Protein AF-E4SFA3-F1 (afdb_monomer_lite)

Radius of gyration: 14.75 Å; chains: 1; bounding box: 38×32×43 Å

Organism: Caldicellulosiruptor kronotskyensis (strain DSM 18902 / VKM B-2412 / 2002) (NCBI:txid632348)

pLDDT: mean 72.56, std 13.44, range [39.66, 92.31]

Sequence (121 aa):
MKTYKDIEKLEYLKNFDERIRRYLLKEFKYLELVGRGFGVVDNFHIYKDKSGDMNEDNLICYMQIDEPNKIKLYKYGKTSGFKDAKYFKDLGIEEGKEYNLENYDDLLEFDSLINKIAELK

Secondary structure (DSSP, 8-state):
---HHHHHHHHHHHTHHHHHHHHHHHH-SSEEE---BTTB-EEEEEES-SSS-SSGGGEEEEEEEEETTEEEEESS-TTTTPPPPTTGGGGT--TT-EEETTSHHHHHHHHHHHHHHHHH-

Foldseek 3Di:
DQDPVNVVLCVCLVCVLVCCVCCCVVLQVPWDWDDDDDQWRTKIWGFQDDPDDPALAGTQWIWTHNDSQKIFIAQDDPPDPHDGRPNPVVLVDDGRDMQRCSDPVSVVNVVVSSVSSSVSD

Structure (mmCIF, N/CA/C/O backbone):
data_AF-E4SFA3-F1
#
_entry.id   AF-E4SFA3-F1
#
loop_
_atom_site.group_PDB
_atom_site.id
_atom_site.type_symbol
_atom_site.label_atom_id
_atom_site.label_alt_id
_atom_site.label_comp_id
_atom_site.label_asym_id
_atom_site.label_entity_id
_atom_site.label_seq_id
_atom_site.pdbx_PDB_ins_code
_atom_site.Cartn_x
_atom_site.Cartn_y
_atom_site.Cartn_z
_atom_site.occupancy
_at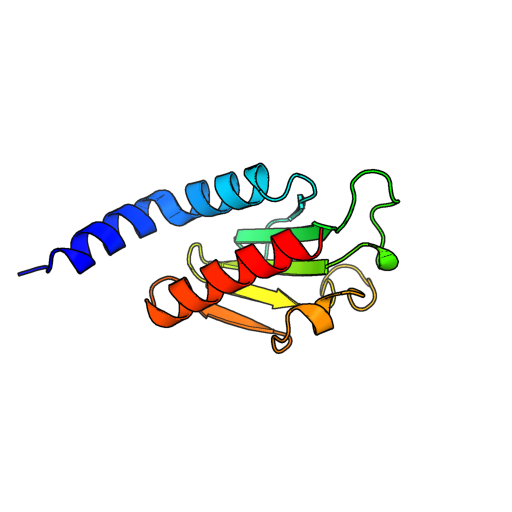om_site.B_iso_or_equiv
_atom_site.auth_seq_id
_atom_site.auth_comp_id
_atom_site.auth_asym_id
_atom_site.auth_atom_id
_atom_site.pdbx_PDB_model_num
ATOM 1 N N . MET A 1 1 ? -21.740 3.116 27.401 1.00 39.66 1 MET A N 1
ATOM 2 C CA . MET A 1 1 ? -20.766 2.013 27.577 1.00 39.66 1 MET A CA 1
ATOM 3 C C . MET A 1 1 ? -20.037 1.826 26.260 1.00 39.66 1 MET A C 1
ATOM 5 O O . MET A 1 1 ? -20.722 1.682 25.260 1.00 39.66 1 MET A O 1
ATOM 9 N N . LYS A 1 2 ? -18.700 1.881 26.242 1.00 41.50 2 LYS A N 1
ATOM 10 C CA . LYS A 1 2 ? -17.908 1.477 25.067 1.00 41.50 2 LYS A CA 1
ATOM 11 C C . LYS A 1 2 ? -17.873 -0.054 25.030 1.00 41.50 2 LYS A C 1
ATOM 13 O O . LYS A 1 2 ? -17.693 -0.672 26.077 1.00 41.50 2 LYS A O 1
ATOM 18 N N . THR A 1 3 ? -18.136 -0.650 23.875 1.00 47.97 3 THR A N 1
ATOM 19 C CA . THR A 1 3 ? -18.137 -2.107 23.688 1.00 47.97 3 THR A CA 1
ATOM 20 C C . THR A 1 3 ? -16.703 -2.644 23.624 1.00 47.97 3 THR A C 1
ATOM 22 O O . THR A 1 3 ? -15.769 -1.886 23.381 1.00 47.97 3 THR A O 1
ATOM 25 N N . TYR A 1 4 ? -16.500 -3.951 23.828 1.00 41.53 4 TYR A N 1
ATOM 26 C CA . TYR A 1 4 ? -15.170 -4.582 23.722 1.00 41.53 4 TYR A CA 1
ATOM 27 C C . TYR A 1 4 ? -14.484 -4.288 22.368 1.00 41.53 4 TYR A C 1
ATOM 29 O O . TYR A 1 4 ? -13.290 -4.003 22.334 1.00 41.53 4 TYR A O 1
ATOM 37 N N . LYS A 1 5 ? -15.261 -4.228 21.275 1.00 53.34 5 LYS A N 1
ATOM 38 C CA . LYS A 1 5 ? -14.788 -3.840 19.934 1.00 53.34 5 LYS A CA 1
ATOM 39 C C . LYS A 1 5 ? -14.301 -2.388 19.853 1.00 53.34 5 LYS A C 1
ATOM 41 O O . LYS A 1 5 ? -13.375 -2.096 19.104 1.00 53.34 5 LYS A O 1
ATOM 46 N N . ASP A 1 6 ? -14.879 -1.480 20.640 1.00 51.31 6 ASP A N 1
ATOM 47 C CA . ASP A 1 6 ? -14.448 -0.076 20.687 1.00 51.31 6 ASP A CA 1
ATOM 48 C C . ASP A 1 6 ? -13.096 0.088 21.398 1.00 51.31 6 ASP A C 1
ATOM 50 O O . ASP A 1 6 ? -12.362 1.032 21.112 1.00 51.31 6 ASP A O 1
ATOM 54 N N . ILE A 1 7 ? -12.761 -0.815 22.327 1.00 54.09 7 ILE A N 1
ATOM 55 C CA . ILE A 1 7 ? -11.487 -0.805 23.062 1.00 54.09 7 ILE A CA 1
ATOM 56 C C . ILE A 1 7 ? -10.355 -1.334 22.172 1.00 54.09 7 ILE A C 1
ATOM 58 O O . ILE A 1 7 ? -9.331 -0.663 22.060 1.00 54.09 7 ILE A O 1
ATOM 62 N N . GLU A 1 8 ? -10.564 -2.453 21.468 1.00 56.50 8 GLU A N 1
ATOM 63 C CA . GLU A 1 8 ? -9.605 -2.961 20.471 1.00 56.50 8 GLU A CA 1
ATOM 64 C C . GLU A 1 8 ? -9.376 -1.944 19.347 1.00 56.50 8 GLU A C 1
ATOM 66 O O . GLU A 1 8 ? -8.232 -1.659 18.997 1.00 56.50 8 GLU A O 1
ATOM 71 N N . LYS A 1 9 ? -10.451 -1.314 18.849 1.00 57.31 9 LYS A N 1
ATOM 72 C CA . LYS A 1 9 ? -10.378 -0.212 17.881 1.00 57.31 9 LYS A CA 1
ATOM 73 C C . LYS A 1 9 ? -9.510 0.940 18.393 1.00 57.31 9 LYS A C 1
ATOM 75 O O . LYS A 1 9 ? -8.652 1.432 17.668 1.00 57.31 9 LYS A O 1
ATOM 80 N N . LEU A 1 10 ? -9.707 1.375 19.638 1.00 52.06 10 LEU A N 1
ATOM 81 C CA . LEU A 1 10 ? -8.950 2.488 20.217 1.00 52.06 10 LEU A CA 1
ATOM 82 C C . LEU A 1 10 ? -7.470 2.148 20.430 1.00 52.06 10 LEU A C 1
ATOM 84 O O . LEU A 1 10 ? -6.623 2.993 20.156 1.00 52.06 10 LEU A O 1
ATOM 88 N N . GLU A 1 11 ? -7.128 0.941 20.886 1.00 56.19 11 GLU A N 1
ATOM 89 C CA . GLU A 1 11 ? -5.724 0.521 21.025 1.00 56.19 11 GLU A CA 1
ATOM 90 C C . GLU A 1 11 ? -5.026 0.302 19.681 1.00 56.19 11 GLU A C 1
ATOM 92 O O . GLU A 1 11 ? -3.835 0.609 19.546 1.00 56.19 11 GLU A O 1
ATOM 97 N N . TYR A 1 12 ? -5.764 -0.203 18.692 1.00 55.94 12 TYR A N 1
ATOM 98 C CA . TYR A 1 12 ? -5.292 -0.376 17.326 1.00 55.94 12 TYR A CA 1
ATOM 99 C C . TYR A 1 12 ? -4.987 0.981 16.679 1.00 55.94 12 TYR A C 1
ATOM 101 O O . TYR A 1 12 ? -3.873 1.176 16.198 1.00 55.94 12 TYR A O 1
ATOM 109 N N . LEU A 1 13 ? -5.910 1.948 16.788 1.00 53.28 13 LEU A N 1
ATOM 110 C CA . LEU A 1 13 ? -5.765 3.313 16.264 1.00 53.28 13 LEU A CA 1
ATOM 111 C C . LEU A 1 13 ? -4.657 4.124 16.965 1.00 53.28 13 LEU A C 1
ATOM 113 O O . LEU A 1 13 ? -3.931 4.876 16.318 1.00 53.28 13 LEU A O 1
ATOM 117 N N . LYS A 1 14 ? -4.467 3.960 18.283 1.00 56.41 14 LYS A N 1
ATOM 118 C CA . LYS A 1 14 ? -3.533 4.783 19.084 1.00 56.41 14 LYS A CA 1
ATOM 119 C C . LYS A 1 14 ? -2.051 4.567 18.752 1.00 56.41 14 LYS A C 1
ATOM 121 O O . LYS A 1 14 ? -1.234 5.428 19.053 1.00 56.41 14 LYS A O 1
ATOM 126 N N . ASN A 1 15 ? -1.710 3.438 18.132 1.00 60.25 15 ASN A N 1
ATOM 127 C CA . ASN A 1 15 ? -0.353 3.126 17.667 1.00 60.25 15 ASN A CA 1
ATOM 128 C C . ASN A 1 15 ? -0.320 2.844 16.160 1.00 60.25 15 ASN A C 1
ATOM 130 O O . ASN A 1 15 ? 0.616 2.216 15.675 1.00 60.25 15 ASN A O 1
ATOM 134 N N . PHE A 1 16 ? -1.368 3.232 15.436 1.00 58.06 16 PHE A N 1
ATOM 135 C CA . PHE A 1 16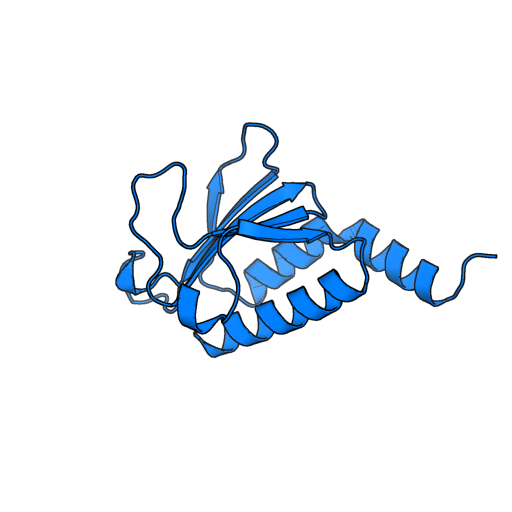 ? -1.642 2.754 14.089 1.00 58.06 16 PHE A CA 1
ATOM 136 C C . PHE A 1 16 ? -0.610 3.207 13.065 1.00 58.06 16 PHE A C 1
ATOM 138 O O . PHE A 1 16 ? -0.108 2.373 12.324 1.00 58.06 16 PHE A O 1
ATOM 145 N N . ASP A 1 17 ? -0.218 4.481 13.099 1.00 60.78 17 ASP A N 1
ATOM 146 C CA . ASP A 1 17 ? 0.797 5.034 12.197 1.00 60.78 17 ASP A CA 1
ATOM 147 C C . ASP A 1 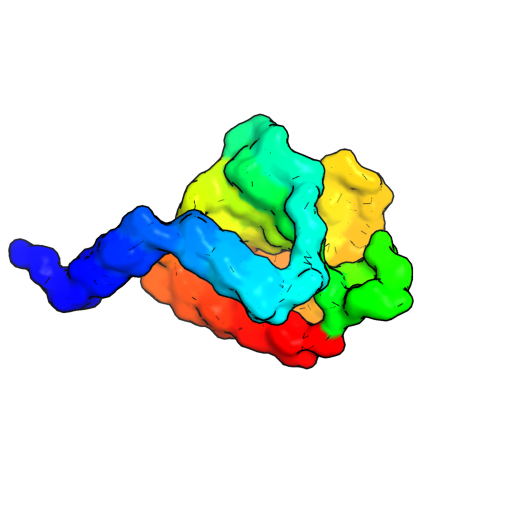17 ? 2.134 4.293 12.352 1.00 60.78 17 ASP A C 1
ATOM 149 O O . ASP A 1 17 ? 2.702 3.780 11.393 1.00 60.78 17 ASP A O 1
ATOM 153 N N . GLU A 1 18 ? 2.592 4.098 13.590 1.00 64.06 18 GLU A N 1
ATOM 154 C CA . GLU A 1 18 ? 3.825 3.361 13.857 1.00 64.06 18 GLU A CA 1
ATOM 155 C C . GLU A 1 18 ? 3.689 1.860 13.563 1.00 64.06 18 GLU A C 1
ATOM 157 O O . GLU A 1 18 ? 4.656 1.225 13.145 1.00 64.06 18 GLU A O 1
ATOM 162 N N . ARG A 1 19 ? 2.502 1.273 13.742 1.00 64.25 19 ARG A N 1
ATOM 163 C CA . ARG A 1 19 ? 2.260 -0.159 13.541 1.00 64.25 19 ARG A CA 1
ATOM 164 C C . ARG A 1 19 ? 2.095 -0.502 12.066 1.00 64.25 19 ARG A C 1
ATOM 166 O O . ARG A 1 19 ? 2.751 -1.441 11.645 1.00 64.25 19 ARG A O 1
ATOM 173 N N . ILE A 1 20 ? 1.330 0.267 11.288 1.00 66.50 20 ILE A N 1
ATOM 174 C CA . ILE A 1 20 ? 1.272 0.182 9.823 1.00 66.50 20 ILE A CA 1
ATOM 175 C C . ILE A 1 20 ? 2.648 0.488 9.260 1.00 66.50 20 ILE A C 1
ATOM 177 O O . ILE A 1 20 ? 3.153 -0.315 8.500 1.00 66.50 20 ILE A O 1
ATOM 181 N N . ARG A 1 21 ? 3.336 1.552 9.688 1.00 66.56 21 ARG A N 1
ATOM 182 C CA . ARG A 1 21 ? 4.698 1.833 9.212 1.00 66.56 21 ARG A CA 1
ATOM 183 C C . ARG A 1 21 ? 5.655 0.683 9.510 1.00 66.56 21 ARG A C 1
ATOM 185 O O . ARG A 1 21 ? 6.368 0.250 8.617 1.00 66.56 21 ARG A O 1
ATOM 192 N N . ARG A 1 22 ? 5.672 0.148 10.736 1.00 67.12 22 ARG A N 1
ATOM 193 C CA . ARG A 1 22 ? 6.499 -1.018 11.094 1.00 67.12 22 ARG A CA 1
ATOM 194 C C . ARG A 1 22 ? 6.061 -2.278 10.360 1.00 67.12 22 ARG A C 1
ATOM 196 O O . ARG A 1 22 ? 6.923 -3.060 9.999 1.00 67.12 22 ARG A O 1
ATOM 203 N N . TYR A 1 23 ? 4.766 -2.486 10.156 1.00 66.50 23 TYR A N 1
ATOM 204 C CA . TYR A 1 23 ? 4.206 -3.634 9.450 1.00 66.50 23 TYR A CA 1
ATOM 205 C C . TYR A 1 23 ? 4.545 -3.562 7.966 1.00 66.50 23 TYR A C 1
ATOM 207 O O . TYR A 1 23 ? 5.171 -4.477 7.460 1.00 66.50 23 TYR A O 1
ATOM 215 N N . LEU A 1 24 ? 4.292 -2.432 7.308 1.00 67.00 24 LEU A N 1
ATOM 216 C CA . LEU A 1 24 ? 4.717 -2.155 5.944 1.00 67.00 24 LEU A CA 1
ATOM 217 C C . LEU A 1 24 ? 6.235 -2.298 5.808 1.00 67.00 24 LEU A C 1
ATOM 219 O O . LEU A 1 24 ? 6.683 -3.006 4.928 1.00 67.00 24 LEU A O 1
ATOM 223 N N . LEU A 1 25 ? 7.046 -1.722 6.700 1.00 67.19 25 LEU A N 1
ATOM 224 C CA . LEU A 1 25 ? 8.509 -1.875 6.653 1.00 67.19 25 LEU A CA 1
ATOM 225 C C . LEU A 1 25 ? 8.987 -3.313 6.930 1.00 67.19 25 LEU A C 1
ATOM 227 O O . LEU A 1 25 ? 10.049 -3.714 6.454 1.00 67.19 25 LEU A O 1
ATOM 231 N N . LYS A 1 26 ? 8.249 -4.082 7.738 1.00 66.31 26 LYS A N 1
ATOM 232 C CA . LYS A 1 26 ? 8.586 -5.465 8.102 1.00 66.31 26 LYS A CA 1
ATOM 233 C C . LYS A 1 26 ? 8.182 -6.446 7.002 1.00 66.31 26 LYS A C 1
ATOM 235 O O . LYS A 1 26 ? 8.995 -7.290 6.627 1.00 66.31 26 LYS A O 1
ATOM 240 N N . GLU A 1 27 ? 6.951 -6.343 6.512 1.00 62.28 27 GLU A N 1
ATOM 241 C CA . GLU A 1 27 ? 6.380 -7.201 5.472 1.00 62.28 27 GLU A CA 1
ATOM 242 C C . GLU A 1 27 ? 6.917 -6.801 4.090 1.00 62.28 27 GLU A C 1
ATOM 244 O O . GLU A 1 27 ? 7.430 -7.635 3.331 1.00 62.28 27 GLU A O 1
ATOM 249 N N . PHE A 1 28 ? 6.938 -5.498 3.800 1.00 64.50 28 PHE A N 1
ATOM 250 C CA . PHE A 1 28 ? 7.524 -4.928 2.591 1.00 64.50 28 PHE A CA 1
ATOM 251 C C . PHE A 1 28 ? 8.949 -4.463 2.868 1.00 64.50 28 PHE A C 1
ATOM 253 O O . PHE A 1 28 ? 9.245 -3.296 3.113 1.00 64.50 28 PHE A O 1
ATOM 260 N N . LYS A 1 29 ? 9.880 -5.410 2.724 1.00 53.62 29 LYS A N 1
ATOM 261 C CA . LYS A 1 29 ? 11.322 -5.119 2.660 1.00 53.62 29 LYS A CA 1
ATOM 262 C C . LYS A 1 29 ? 11.703 -4.121 1.546 1.00 53.62 29 LYS A C 1
ATOM 264 O O . LYS A 1 29 ? 12.838 -3.647 1.560 1.00 53.62 29 LYS A O 1
ATOM 269 N N . TYR A 1 30 ? 10.810 -3.850 0.584 1.00 64.88 30 TYR A N 1
ATOM 270 C CA . TYR A 1 30 ? 11.052 -3.079 -0.648 1.00 64.88 30 TYR A CA 1
ATOM 271 C C . TYR A 1 30 ? 10.122 -1.865 -0.729 1.00 64.88 30 TYR A C 1
ATOM 273 O O . TYR A 1 30 ? 9.279 -1.747 -1.618 1.00 64.88 30 TYR A O 1
ATOM 281 N N . LEU A 1 31 ? 10.270 -0.998 0.268 1.00 65.88 31 LEU A N 1
ATOM 282 C CA . LEU A 1 31 ? 9.467 0.191 0.494 1.00 65.88 31 LEU A CA 1
ATOM 283 C C . LEU A 1 31 ? 10.387 1.419 0.448 1.00 65.88 31 LEU A C 1
ATOM 285 O O . LEU A 1 31 ? 11.290 1.535 1.278 1.00 65.88 31 LEU A O 1
ATOM 289 N N . GLU A 1 32 ? 10.174 2.332 -0.497 1.00 66.56 32 GLU A N 1
ATOM 290 C CA . GLU A 1 32 ? 10.895 3.612 -0.539 1.00 66.56 32 GLU A CA 1
ATOM 291 C C . GLU A 1 32 ? 10.006 4.736 0.002 1.00 66.56 32 GLU A C 1
ATOM 293 O O . GLU A 1 32 ? 8.878 4.905 -0.459 1.00 66.56 32 GLU A O 1
ATOM 298 N N . LEU A 1 33 ? 10.513 5.502 0.974 1.00 69.00 33 LEU A N 1
ATOM 299 C CA . LEU A 1 33 ? 9.835 6.677 1.525 1.00 69.00 33 LEU A CA 1
ATOM 300 C C . LEU A 1 33 ? 10.257 7.933 0.749 1.00 69.00 33 LEU A C 1
ATOM 302 O O . LEU A 1 33 ? 11.420 8.325 0.814 1.00 69.00 33 LEU A O 1
ATOM 306 N N . VAL A 1 34 ? 9.324 8.584 0.053 1.00 64.94 34 VAL A N 1
ATOM 307 C CA . VAL A 1 34 ? 9.685 9.557 -1.009 1.00 64.94 34 VAL A CA 1
ATOM 308 C C . VAL A 1 34 ? 9.473 11.021 -0.590 1.00 64.94 34 VAL A C 1
ATOM 310 O O . VAL A 1 34 ? 9.853 11.946 -1.302 1.00 64.94 34 VAL A O 1
ATOM 313 N N . GLY A 1 35 ? 8.933 11.272 0.605 1.00 61.38 35 GLY A N 1
ATOM 314 C CA . GLY A 1 35 ? 8.873 12.619 1.186 1.00 61.38 35 GLY A CA 1
ATOM 315 C C . GLY A 1 35 ? 7.617 12.903 2.008 1.00 61.38 35 GLY A C 1
ATOM 316 O O . GLY A 1 35 ? 6.682 12.102 2.036 1.00 61.38 35 GLY A O 1
ATOM 317 N N . ARG A 1 36 ? 7.616 14.077 2.659 1.00 57.72 36 ARG A N 1
ATOM 318 C CA . ARG A 1 36 ? 6.521 14.639 3.474 1.00 57.72 36 ARG A CA 1
ATOM 319 C C . ARG A 1 36 ? 6.172 16.047 2.967 1.00 57.72 36 ARG A C 1
ATOM 321 O O . ARG A 1 36 ? 7.092 16.829 2.731 1.00 57.72 36 ARG A O 1
ATOM 328 N N . GLY A 1 37 ? 4.890 16.398 2.802 1.00 54.72 37 GLY A N 1
ATOM 329 C CA . GLY A 1 37 ? 4.484 17.736 2.324 1.00 54.72 37 GLY A CA 1
ATOM 330 C C . GLY A 1 37 ? 2.991 17.886 1.983 1.00 54.72 37 GLY A C 1
ATOM 331 O O . GLY A 1 37 ? 2.304 16.893 1.818 1.00 54.72 37 GLY A O 1
ATOM 332 N N . PHE A 1 38 ? 2.485 19.129 1.893 1.00 51.94 38 PHE A N 1
ATOM 333 C CA . PHE A 1 38 ? 1.103 19.503 1.492 1.00 51.94 38 PHE A CA 1
ATOM 334 C C . PHE A 1 38 ? -0.039 18.661 2.097 1.00 51.94 38 PHE A C 1
ATOM 336 O O . PHE A 1 38 ? -0.931 18.211 1.386 1.00 51.94 38 PHE A O 1
ATOM 343 N N . GLY A 1 39 ? -0.032 18.460 3.417 1.00 56.88 39 GLY A N 1
ATOM 344 C CA . GLY A 1 39 ? -1.082 17.676 4.080 1.00 56.88 39 GLY A CA 1
ATOM 345 C C . GLY A 1 39 ? -0.989 16.172 3.819 1.00 56.88 39 GLY A C 1
ATOM 346 O O . GLY A 1 39 ? -1.962 15.478 4.056 1.00 56.88 39 GLY A O 1
ATOM 347 N N . VAL A 1 40 ? 0.163 15.690 3.341 1.00 59.47 40 VAL A N 1
ATOM 348 C CA . VAL A 1 40 ? 0.518 14.274 3.217 1.00 59.47 40 VAL A CA 1
ATOM 349 C C . VAL A 1 40 ? 1.542 13.933 4.291 1.00 59.47 40 VAL A C 1
ATOM 351 O O . VAL A 1 40 ? 2.592 14.584 4.389 1.00 59.47 40 VAL A O 1
ATOM 354 N N . VAL A 1 41 ? 1.236 12.913 5.090 1.00 67.56 41 VAL A N 1
ATOM 355 C CA . VAL A 1 41 ? 2.090 12.413 6.170 1.00 67.56 41 VAL A CA 1
ATOM 356 C C . VAL A 1 41 ? 3.294 11.675 5.599 1.00 67.56 41 VAL A C 1
ATOM 358 O O . VAL A 1 41 ? 4.416 12.002 5.976 1.00 67.56 41 VAL A O 1
ATOM 361 N N . ASP A 1 42 ? 3.092 10.730 4.678 1.00 74.19 42 ASP A N 1
ATOM 362 C CA . ASP A 1 42 ? 4.166 9.938 4.067 1.00 74.19 42 ASP A CA 1
ATOM 363 C C . ASP A 1 42 ? 3.740 9.377 2.689 1.00 74.19 42 ASP A C 1
ATOM 365 O O . ASP A 1 42 ? 2.561 9.130 2.436 1.00 74.19 42 ASP A O 1
ATOM 369 N N . ASN A 1 43 ? 4.710 9.149 1.797 1.00 77.81 43 ASN A N 1
ATOM 370 C CA . ASN A 1 43 ? 4.516 8.479 0.504 1.00 77.81 43 ASN A CA 1
ATOM 371 C C . ASN A 1 43 ? 5.416 7.250 0.407 1.00 77.81 43 ASN A C 1
ATOM 373 O O . ASN A 1 43 ? 6.595 7.331 0.762 1.00 77.81 43 ASN A O 1
ATOM 377 N N . PHE A 1 44 ? 4.879 6.160 -0.133 1.00 80.69 44 PHE A N 1
ATOM 378 C CA . PHE A 1 44 ? 5.550 4.876 -0.261 1.00 80.69 44 PHE A CA 1
ATOM 379 C C . PHE A 1 44 ? 5.473 4.324 -1.683 1.00 80.69 44 PHE A C 1
ATOM 381 O O . PHE A 1 44 ? 4.399 4.256 -2.282 1.00 80.69 44 PHE A O 1
ATOM 388 N N . HIS A 1 45 ? 6.607 3.856 -2.192 1.00 83.62 45 HIS A N 1
ATOM 389 C CA . HIS A 1 45 ? 6.670 2.997 -3.374 1.00 83.62 45 HIS A CA 1
ATOM 390 C C . HIS A 1 45 ? 6.849 1.547 -2.935 1.00 83.62 45 HIS A C 1
ATOM 392 O O . HIS A 1 45 ? 7.783 1.261 -2.185 1.00 83.62 45 HIS A O 1
ATOM 398 N N . ILE A 1 46 ? 5.971 0.647 -3.389 1.00 84.19 46 ILE A N 1
ATOM 399 C CA . ILE A 1 46 ? 6.040 -0.783 -3.063 1.00 84.19 46 ILE A CA 1
ATOM 400 C C . ILE A 1 46 ? 6.455 -1.563 -4.308 1.00 84.19 46 ILE A C 1
ATOM 402 O O . ILE A 1 46 ? 5.718 -1.595 -5.295 1.00 84.19 46 ILE A O 1
ATOM 406 N N . TYR A 1 47 ? 7.621 -2.206 -4.253 1.00 83.62 47 TYR A N 1
ATOM 407 C CA . TYR A 1 47 ? 8.207 -2.947 -5.374 1.00 83.62 47 TYR A CA 1
ATOM 408 C C . TYR A 1 47 ? 8.146 -4.467 -5.170 1.00 83.62 47 TYR A C 1
ATOM 410 O O . TYR A 1 47 ? 8.149 -4.961 -4.041 1.00 83.62 47 TYR A O 1
ATOM 418 N N . LYS A 1 48 ? 8.146 -5.206 -6.283 1.00 80.50 48 LYS A N 1
ATOM 419 C CA . LYS A 1 48 ? 8.113 -6.671 -6.333 1.00 80.50 48 LYS A CA 1
ATOM 420 C C . LYS A 1 48 ? 9.428 -7.323 -5.885 1.00 80.50 48 LYS A C 1
ATOM 422 O O . LYS A 1 48 ? 9.395 -8.281 -5.123 1.00 80.50 48 LYS A O 1
ATOM 427 N N . ASP A 1 49 ? 10.586 -6.796 -6.294 1.00 72.31 49 ASP A N 1
ATOM 428 C CA . ASP A 1 49 ? 11.893 -7.407 -5.997 1.00 72.31 49 ASP A CA 1
ATOM 429 C C . ASP A 1 49 ? 12.981 -6.384 -5.593 1.00 72.31 49 ASP A C 1
ATOM 431 O O . ASP A 1 49 ? 12.938 -5.227 -6.003 1.00 72.31 49 ASP A O 1
ATOM 435 N N . LYS A 1 50 ? 13.969 -6.827 -4.792 1.00 60.09 50 LYS A N 1
ATOM 436 C CA . LYS A 1 50 ? 15.146 -6.047 -4.342 1.00 60.09 50 LYS A CA 1
ATOM 437 C C . LYS A 1 50 ? 16.272 -6.007 -5.368 1.00 60.09 50 LYS A C 1
ATOM 439 O O . LYS A 1 50 ? 17.101 -5.103 -5.318 1.00 60.09 50 LYS A O 1
ATOM 444 N N . SER A 1 51 ? 16.396 -7.077 -6.157 1.00 56.50 51 SER A N 1
ATOM 445 C CA . SER A 1 51 ? 17.522 -7.296 -7.077 1.00 56.50 51 SER A CA 1
ATOM 446 C C . SER A 1 51 ? 17.355 -6.569 -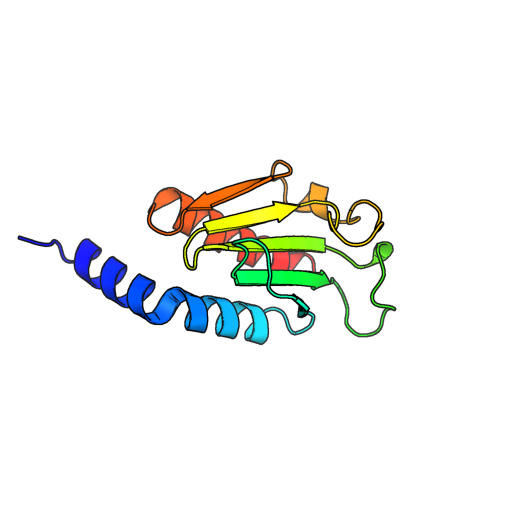8.403 1.00 56.50 51 SER A C 1
ATOM 448 O O . SER A 1 51 ? 18.344 -6.357 -9.099 1.00 56.50 51 SER A O 1
ATOM 450 N N . GLY A 1 52 ? 16.116 -6.233 -8.761 1.00 59.31 52 GLY A N 1
ATOM 451 C CA . GLY A 1 52 ? 15.822 -5.411 -9.923 1.00 59.31 52 GLY A CA 1
ATOM 452 C C . GLY A 1 52 ? 16.074 -3.936 -9.633 1.00 59.31 52 GLY A C 1
ATOM 453 O O . GLY A 1 52 ? 15.980 -3.489 -8.489 1.00 59.31 52 GLY A O 1
ATOM 454 N N . ASP A 1 53 ? 16.361 -3.171 -10.682 1.00 63.88 53 ASP A N 1
ATOM 455 C CA . ASP A 1 53 ? 16.354 -1.715 -10.585 1.00 63.88 53 ASP A CA 1
ATOM 456 C C . ASP A 1 53 ? 14.988 -1.255 -10.043 1.00 63.88 53 ASP A C 1
ATOM 458 O O . ASP A 1 53 ? 13.940 -1.764 -10.465 1.00 63.88 53 ASP A O 1
ATOM 462 N N . MET A 1 54 ? 15.004 -0.310 -9.092 1.00 72.12 54 MET A N 1
ATOM 463 C CA . MET A 1 54 ? 13.811 0.369 -8.567 1.00 72.12 54 MET A CA 1
ATOM 464 C C . MET A 1 54 ? 13.193 1.211 -9.685 1.00 72.12 54 MET A C 1
ATOM 466 O O . MET A 1 54 ? 13.441 2.409 -9.813 1.00 72.12 54 MET A O 1
ATOM 470 N N . ASN A 1 55 ? 12.449 0.540 -10.554 1.00 74.06 55 ASN A N 1
ATOM 471 C CA . ASN A 1 55 ? 11.883 1.092 -11.767 1.00 74.06 55 ASN A CA 1
ATOM 472 C C . ASN A 1 55 ? 10.412 0.680 -11.920 1.00 74.06 55 ASN A C 1
ATOM 474 O O . ASN A 1 55 ? 9.880 -0.155 -11.185 1.00 74.06 55 ASN A O 1
ATOM 478 N N . GLU A 1 56 ? 9.758 1.295 -12.899 1.00 72.94 56 GLU A N 1
ATOM 479 C CA . GLU A 1 56 ? 8.334 1.115 -13.195 1.00 72.94 56 GLU A CA 1
ATOM 480 C C . GLU A 1 56 ? 7.937 -0.342 -13.490 1.00 72.94 56 GLU A C 1
ATOM 482 O O . GLU A 1 56 ? 6.827 -0.758 -13.159 1.00 72.94 56 GLU A O 1
ATOM 487 N N . ASP A 1 57 ? 8.853 -1.147 -14.038 1.00 79.12 57 ASP A N 1
ATOM 488 C CA . ASP A 1 57 ? 8.603 -2.548 -14.387 1.00 79.12 57 ASP A CA 1
ATOM 489 C C . ASP A 1 57 ? 8.477 -3.471 -13.170 1.00 79.12 57 ASP A C 1
ATOM 491 O O . ASP A 1 57 ? 7.895 -4.555 -13.275 1.00 79.12 57 ASP A O 1
ATOM 495 N N . ASN A 1 58 ? 9.011 -3.042 -12.026 1.00 81.06 58 ASN A N 1
ATOM 496 C CA . ASN A 1 58 ? 8.988 -3.781 -10.766 1.00 81.06 58 ASN A CA 1
ATOM 497 C C . ASN A 1 58 ? 8.041 -3.169 -9.736 1.00 81.06 58 ASN A C 1
ATOM 499 O O . ASN A 1 58 ? 7.900 -3.710 -8.639 1.00 81.06 58 ASN A O 1
ATOM 503 N N . LEU A 1 59 ? 7.401 -2.049 -10.053 1.00 84.44 59 LEU A N 1
ATOM 504 C CA . LEU A 1 59 ? 6.558 -1.350 -9.104 1.00 84.44 59 LEU A CA 1
ATOM 505 C C . LEU A 1 59 ? 5.147 -1.944 -9.059 1.00 84.44 59 LEU A C 1
ATOM 507 O O . LEU A 1 59 ? 4.481 -2.088 -10.087 1.00 84.44 59 LEU A O 1
ATOM 511 N N . ILE A 1 60 ? 4.686 -2.261 -7.848 1.00 87.75 60 ILE A N 1
ATOM 512 C CA . ILE A 1 60 ? 3.342 -2.784 -7.599 1.00 87.75 60 ILE A CA 1
ATOM 513 C C . ILE A 1 60 ? 2.348 -1.632 -7.497 1.00 87.75 60 ILE A C 1
ATOM 515 O O . ILE A 1 60 ? 1.376 -1.577 -8.248 1.00 87.75 60 ILE A O 1
ATOM 519 N N . CYS A 1 61 ? 2.604 -0.692 -6.588 1.00 88.50 61 CYS A N 1
ATOM 520 C CA . CYS A 1 61 ? 1.748 0.470 -6.391 1.00 88.50 61 CYS A CA 1
ATOM 521 C C . CYS A 1 61 ? 2.466 1.611 -5.667 1.00 88.50 61 CYS A C 1
ATOM 523 O O . CYS A 1 61 ? 3.458 1.413 -4.958 1.00 88.50 61 CYS A O 1
ATOM 525 N N . TYR A 1 62 ? 1.882 2.798 -5.796 1.00 86.88 62 TYR A N 1
ATOM 526 C CA . TYR A 1 62 ? 2.184 3.970 -4.986 1.00 86.88 62 TYR A CA 1
ATOM 527 C C . TYR A 1 62 ? 1.146 4.068 -3.867 1.00 86.88 62 TYR A C 1
ATOM 529 O O . TYR A 1 62 ? -0.052 4.002 -4.135 1.00 86.88 62 TYR A O 1
ATOM 537 N N . MET A 1 63 ? 1.585 4.239 -2.625 1.00 87.12 63 MET A N 1
ATOM 538 C CA . MET A 1 63 ? 0.713 4.402 -1.464 1.00 87.12 63 MET A CA 1
ATOM 539 C C . MET A 1 63 ? 0.989 5.750 -0.799 1.00 87.12 63 MET A C 1
ATOM 541 O O . MET A 1 63 ? 2.125 6.066 -0.457 1.00 87.12 63 MET A O 1
ATOM 545 N N . GLN A 1 64 ? -0.057 6.542 -0.613 1.00 85.38 64 GLN A N 1
ATOM 546 C CA . GLN A 1 64 ? -0.007 7.868 -0.017 1.00 85.38 64 GLN A CA 1
ATOM 547 C C . GLN A 1 64 ? -0.790 7.856 1.294 1.00 85.38 64 GLN A C 1
ATOM 549 O O . GLN A 1 64 ? -1.945 7.437 1.320 1.00 85.38 64 GLN A O 1
ATOM 554 N N . ILE A 1 65 ? -0.166 8.316 2.374 1.00 82.75 65 ILE A N 1
ATOM 555 C CA . ILE A 1 65 ? -0.811 8.489 3.676 1.00 82.75 65 ILE A CA 1
ATOM 556 C C . ILE A 1 65 ? -1.089 9.981 3.848 1.00 82.75 65 ILE A C 1
ATOM 558 O O . ILE A 1 65 ? -0.169 10.753 4.112 1.00 82.75 65 ILE A O 1
ATOM 562 N N . ASP A 1 66 ? -2.344 10.390 3.655 1.00 76.31 66 ASP A N 1
ATOM 563 C CA . ASP A 1 66 ? -2.775 11.795 3.756 1.00 76.31 66 ASP A CA 1
ATOM 564 C C . ASP A 1 66 ? -2.927 12.214 5.225 1.00 76.31 66 ASP A C 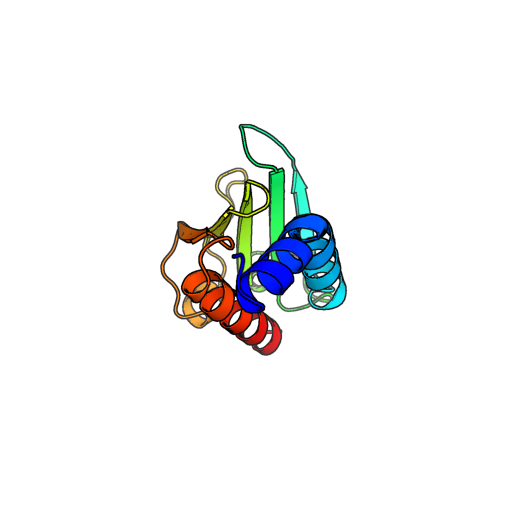1
ATOM 566 O O . ASP A 1 66 ? -2.413 13.234 5.667 1.00 76.31 66 ASP A O 1
ATOM 570 N N . GLU A 1 67 ? -3.574 11.365 6.016 1.00 74.00 67 GLU A N 1
ATOM 571 C CA . GLU A 1 67 ? -3.708 11.486 7.469 1.00 74.00 67 GLU A CA 1
ATOM 572 C C . GLU A 1 67 ? -3.306 10.144 8.095 1.00 74.00 67 GLU A C 1
ATOM 574 O O . GLU A 1 67 ? -3.336 9.133 7.391 1.00 74.00 67 GLU A O 1
ATOM 579 N N . PRO A 1 68 ? -2.977 10.071 9.400 1.00 70.50 68 PRO A N 1
ATOM 580 C CA . PRO A 1 68 ? -2.530 8.824 10.035 1.00 70.50 68 PRO A CA 1
ATOM 581 C C . PRO A 1 68 ? -3.441 7.606 9.791 1.00 70.50 68 PRO A C 1
ATOM 583 O O . PRO A 1 68 ? -2.988 6.469 9.845 1.00 70.50 68 PRO A O 1
ATOM 586 N N . ASN A 1 69 ? -4.727 7.838 9.525 1.00 74.19 69 ASN A N 1
ATOM 587 C CA . ASN A 1 69 ? -5.763 6.839 9.266 1.00 74.19 69 ASN A CA 1
ATOM 588 C C . ASN A 1 69 ? -6.297 6.833 7.822 1.00 74.19 69 ASN A C 1
ATOM 590 O O . ASN A 1 69 ? -7.192 6.040 7.537 1.00 74.19 69 ASN A O 1
ATOM 594 N N . LYS A 1 70 ? -5.805 7.699 6.928 1.00 84.12 70 LYS A N 1
ATOM 595 C CA . LYS A 1 70 ? -6.291 7.806 5.543 1.00 84.12 70 LYS A CA 1
ATOM 596 C C . LYS A 1 70 ? -5.201 7.436 4.558 1.00 84.12 70 LYS A C 1
ATOM 598 O O . LYS A 1 70 ? -4.209 8.151 4.416 1.00 84.12 70 LYS A O 1
ATOM 603 N N . ILE A 1 71 ? -5.425 6.334 3.853 1.00 86.25 71 ILE A N 1
ATOM 604 C CA . ILE A 1 71 ? -4.482 5.785 2.883 1.00 86.25 71 ILE A CA 1
ATOM 605 C C . ILE A 1 71 ? -5.116 5.810 1.499 1.00 86.25 71 ILE A C 1
ATOM 607 O O . ILE A 1 71 ? -6.250 5.377 1.325 1.00 86.25 71 ILE A O 1
ATOM 611 N N . LYS A 1 72 ? -4.371 6.279 0.503 1.00 90.25 72 LYS A N 1
ATOM 612 C CA . LYS A 1 72 ? -4.752 6.242 -0.908 1.00 90.25 72 LYS A CA 1
ATOM 613 C C . LYS A 1 72 ? -3.743 5.444 -1.712 1.00 90.25 72 LYS A C 1
ATOM 615 O O . LYS A 1 72 ? -2.539 5.595 -1.510 1.00 90.25 72 LYS A O 1
ATOM 620 N N . LEU A 1 73 ? -4.223 4.644 -2.659 1.00 88.38 73 LEU A N 1
ATOM 621 C CA . LEU A 1 73 ? -3.361 3.947 -3.612 1.00 88.38 73 LEU A CA 1
ATOM 622 C C . LEU A 1 73 ? -3.460 4.553 -5.006 1.00 88.38 73 LEU A C 1
ATOM 624 O O . LEU A 1 73 ? -4.543 4.863 -5.494 1.00 88.38 73 LEU A O 1
ATOM 628 N N . TYR A 1 74 ? -2.318 4.667 -5.669 1.00 86.69 74 TYR A N 1
ATOM 629 C CA . TYR A 1 74 ? -2.211 5.162 -7.030 1.00 86.69 74 TYR A CA 1
ATOM 630 C C . TYR A 1 74 ? -1.411 4.196 -7.886 1.00 86.69 74 TYR A C 1
ATOM 632 O O . TYR A 1 74 ? -0.476 3.532 -7.425 1.00 86.69 74 TYR A O 1
ATOM 640 N N . LYS A 1 75 ? -1.756 4.175 -9.170 1.00 85.56 75 LYS A N 1
ATOM 641 C CA . LYS A 1 75 ? -0.959 3.482 -10.171 1.00 85.56 75 LYS A CA 1
ATOM 642 C C . LYS A 1 75 ? 0.299 4.275 -10.534 1.00 85.56 75 LYS A C 1
ATOM 644 O O . LYS A 1 75 ? 1.261 3.646 -10.912 1.00 85.56 75 LYS A O 1
ATOM 649 N N . TYR A 1 76 ? 0.353 5.601 -10.391 1.00 77.50 76 TYR A N 1
ATOM 650 C CA . TYR A 1 76 ? 1.558 6.395 -10.686 1.00 77.50 76 TYR A CA 1
ATOM 651 C C . TYR A 1 76 ? 1.903 7.382 -9.561 1.00 77.50 76 TYR A C 1
ATOM 653 O O . TYR A 1 76 ? 1.035 7.825 -8.803 1.00 77.50 76 TYR A O 1
ATOM 661 N N . GLY A 1 77 ? 3.177 7.767 -9.471 1.00 66.06 77 GLY A N 1
ATOM 662 C CA . GLY A 1 77 ? 3.647 8.792 -8.543 1.00 66.06 77 GLY A CA 1
ATOM 663 C C . GLY A 1 77 ? 3.289 10.179 -9.067 1.00 66.06 77 GLY A C 1
ATOM 664 O O . GLY A 1 77 ? 3.917 10.668 -10.006 1.00 66.06 77 GLY A O 1
ATOM 665 N N . LYS A 1 78 ? 2.284 10.834 -8.469 1.00 55.34 78 LYS A N 1
ATOM 666 C CA . LYS A 1 78 ? 1.796 12.158 -8.914 1.00 55.34 78 LYS A CA 1
ATOM 667 C C . LYS A 1 78 ? 2.876 13.246 -8.953 1.00 55.34 78 LYS A C 1
ATOM 669 O O . LYS A 1 78 ? 2.736 14.210 -9.697 1.00 55.34 78 LYS A O 1
ATOM 674 N N . THR A 1 79 ? 3.933 13.110 -8.160 1.00 51.72 79 THR A N 1
ATOM 675 C CA . THR A 1 79 ? 4.976 14.127 -7.973 1.00 51.72 79 THR A CA 1
ATOM 676 C C . THR A 1 79 ? 6.222 13.934 -8.831 1.00 51.72 79 THR A C 1
ATOM 678 O O . THR A 1 79 ? 7.094 14.797 -8.800 1.00 51.72 79 THR A O 1
ATOM 681 N N . SER A 1 80 ? 6.344 12.845 -9.591 1.00 52.03 80 SER A N 1
ATOM 682 C CA . SER A 1 80 ? 7.672 12.407 -10.035 1.00 52.03 80 SER A CA 1
ATOM 683 C C . SER A 1 80 ? 7.798 12.014 -11.512 1.00 52.03 80 SER A C 1
ATOM 685 O O . SER A 1 80 ? 8.872 11.600 -11.937 1.00 52.03 80 SER A O 1
ATOM 687 N N . GLY A 1 81 ? 6.756 12.197 -12.332 1.00 54.69 81 GLY A N 1
ATOM 688 C CA . GLY A 1 81 ? 6.836 11.918 -13.776 1.00 54.69 81 GLY A CA 1
ATOM 689 C C . GLY A 1 81 ? 7.017 10.432 -14.120 1.00 54.69 81 GLY A C 1
ATOM 690 O O . GLY A 1 81 ? 7.406 10.107 -15.239 1.00 54.69 81 GLY A O 1
ATOM 691 N N . PHE A 1 82 ? 6.743 9.538 -13.168 1.00 62.66 82 PHE A N 1
ATOM 692 C CA . PHE A 1 82 ? 6.770 8.093 -13.373 1.00 62.66 82 PHE A CA 1
ATOM 693 C C . PHE A 1 82 ? 5.530 7.627 -14.148 1.00 62.66 82 PHE A C 1
ATOM 695 O O . PHE A 1 82 ? 4.459 8.229 -14.038 1.00 62.66 82 PHE A O 1
ATOM 702 N N . LYS A 1 83 ? 5.672 6.542 -14.918 1.00 67.12 83 LYS A N 1
ATOM 703 C CA . LYS A 1 83 ? 4.545 5.871 -15.581 1.00 67.12 83 LYS A CA 1
ATOM 704 C C . LYS A 1 83 ? 3.763 4.991 -14.598 1.00 67.12 83 LYS A C 1
ATOM 706 O O . LYS A 1 83 ? 4.167 4.792 -13.454 1.00 67.12 83 LYS A O 1
ATOM 711 N N . ASP A 1 84 ? 2.636 4.467 -15.073 1.00 82.25 84 ASP A N 1
ATOM 712 C CA . ASP A 1 84 ? 1.781 3.535 -14.338 1.00 82.25 84 ASP A CA 1
ATOM 713 C C . ASP A 1 84 ? 2.562 2.289 -13.866 1.00 82.25 84 ASP A C 1
ATOM 715 O O . ASP A 1 84 ? 3.284 1.652 -14.632 1.00 82.25 84 ASP A O 1
ATOM 719 N N . ALA A 1 85 ? 2.357 1.916 -12.608 1.00 84.69 85 ALA A N 1
ATOM 720 C CA . ALA A 1 85 ? 2.864 0.730 -11.948 1.00 84.69 85 ALA A CA 1
ATOM 721 C C . ALA A 1 85 ? 2.279 -0.514 -12.617 1.00 84.69 85 ALA A C 1
ATOM 723 O O . ALA A 1 85 ? 1.058 -0.688 -12.713 1.00 84.69 85 ALA A O 1
ATOM 724 N N . LYS A 1 86 ? 3.173 -1.389 -13.073 1.00 85.81 86 LYS A N 1
ATOM 725 C CA . LYS A 1 86 ? 2.852 -2.534 -13.927 1.00 85.81 86 LYS A CA 1
ATOM 726 C C . LYS A 1 86 ? 1.848 -3.499 -13.301 1.00 85.81 86 LYS A C 1
ATOM 728 O O . LYS A 1 86 ? 0.955 -3.971 -14.001 1.00 85.81 86 LYS A O 1
ATOM 733 N N . TYR A 1 87 ? 1.975 -3.755 -11.998 1.00 88.19 87 TYR A N 1
ATOM 734 C CA . TYR A 1 87 ? 1.152 -4.738 -11.282 1.00 88.19 87 TYR A CA 1
ATOM 735 C C . TYR A 1 87 ? -0.061 -4.121 -10.576 1.00 88.19 87 TYR A C 1
ATOM 737 O O . TYR A 1 87 ? -0.788 -4.825 -9.883 1.00 88.19 87 TYR A O 1
ATOM 745 N N . PHE A 1 88 ? -0.332 -2.821 -10.754 1.00 89.44 88 PHE A N 1
ATOM 746 C CA . PHE A 1 88 ? -1.444 -2.172 -10.050 1.00 89.44 88 PHE A CA 1
ATOM 747 C C . PHE A 1 88 ? -2.795 -2.821 -10.377 1.00 89.44 88 PHE A C 1
ATOM 749 O O . PHE A 1 88 ? -3.636 -3.005 -9.501 1.00 89.44 88 PHE A O 1
ATOM 756 N N . LYS A 1 89 ? -2.996 -3.220 -11.640 1.00 88.50 89 LYS A N 1
ATOM 757 C CA . LYS A 1 89 ? -4.224 -3.902 -12.078 1.00 88.50 89 LYS A CA 1
ATOM 758 C C . LYS A 1 89 ? -4.427 -5.252 -11.386 1.00 88.50 89 LYS A C 1
ATOM 760 O O . LYS A 1 89 ? -5.574 -5.639 -11.176 1.00 88.50 89 LYS A O 1
ATOM 765 N N . ASP A 1 90 ? -3.347 -5.924 -10.997 1.00 90.31 90 ASP A N 1
ATOM 766 C CA . ASP A 1 90 ? -3.393 -7.246 -10.362 1.00 90.31 90 ASP A CA 1
ATOM 767 C C . ASP A 1 90 ? -3.903 -7.171 -8.914 1.00 90.31 90 ASP A C 1
ATOM 769 O O . ASP A 1 90 ? -4.373 -8.163 -8.363 1.00 90.31 90 ASP A O 1
ATOM 773 N N . LEU A 1 91 ? -3.899 -5.976 -8.312 1.00 88.69 91 LEU A N 1
ATOM 774 C CA . LEU A 1 91 ? -4.529 -5.725 -7.014 1.00 88.69 91 LEU A CA 1
ATOM 775 C C . LEU A 1 91 ? -6.063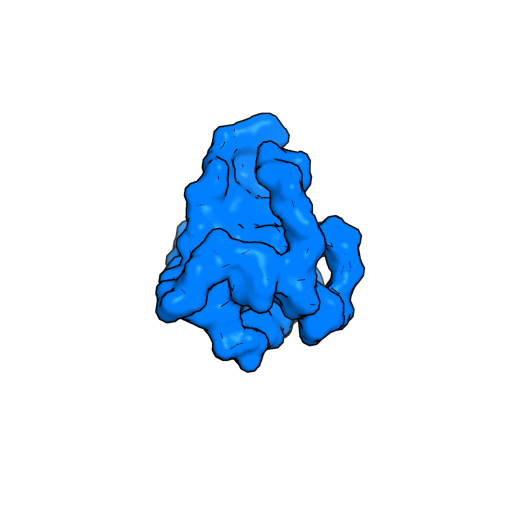 -5.788 -7.089 1.00 88.69 91 LEU A C 1
ATOM 777 O O . LEU A 1 91 ? -6.724 -6.043 -6.076 1.00 88.69 91 LEU A O 1
ATOM 781 N N . GLY A 1 92 ? -6.636 -5.569 -8.279 1.00 88.81 92 GLY A N 1
ATOM 782 C CA . GLY A 1 92 ? -8.082 -5.534 -8.490 1.00 88.81 92 GLY A CA 1
ATOM 783 C C . GLY A 1 92 ? -8.775 -4.371 -7.773 1.00 88.81 92 GLY A C 1
ATOM 784 O O . GLY A 1 92 ? -9.931 -4.508 -7.383 1.00 88.81 92 GLY A O 1
ATOM 785 N N . ILE A 1 93 ? -8.067 -3.256 -7.571 1.00 87.12 93 ILE A N 1
ATOM 786 C CA . ILE A 1 93 ? -8.586 -2.039 -6.932 1.00 87.12 93 ILE A CA 1
ATOM 787 C C . ILE A 1 93 ? -8.648 -0.879 -7.927 1.00 87.12 93 ILE A C 1
ATOM 789 O O . ILE A 1 93 ? -7.903 -0.833 -8.908 1.00 87.12 93 ILE A O 1
ATOM 793 N N . GLU A 1 94 ? -9.539 0.073 -7.663 1.00 88.81 94 GLU A N 1
ATOM 794 C CA . GLU A 1 94 ? -9.636 1.306 -8.441 1.00 88.81 94 GLU A CA 1
ATOM 795 C C . GLU A 1 94 ? -8.491 2.271 -8.093 1.00 88.81 94 GLU A C 1
ATOM 797 O O . GLU A 1 94 ? -8.031 2.350 -6.951 1.00 88.81 94 GLU A O 1
ATOM 802 N N . GLU A 1 95 ? -8.021 3.025 -9.085 1.00 86.75 95 GLU A N 1
ATOM 803 C CA . GLU A 1 95 ? -7.034 4.076 -8.862 1.00 86.75 95 GLU A CA 1
ATOM 804 C C . GLU A 1 95 ? -7.596 5.182 -7.961 1.00 86.75 95 GLU A C 1
ATOM 806 O O . GLU A 1 95 ? -8.699 5.678 -8.168 1.00 86.75 95 GLU A O 1
ATOM 811 N N . GLY A 1 96 ? -6.806 5.614 -6.978 1.00 85.69 96 GLY A N 1
ATOM 812 C CA . GLY A 1 96 ? -7.212 6.655 -6.042 1.00 85.69 96 GLY A CA 1
ATOM 813 C C . GLY A 1 96 ? -8.188 6.168 -4.975 1.00 85.69 96 GLY A C 1
ATOM 814 O O . GLY A 1 96 ? -8.657 6.998 -4.195 1.00 85.69 96 GLY A O 1
ATOM 815 N N . LYS A 1 97 ? -8.469 4.855 -4.906 1.00 91.06 97 LYS A N 1
ATOM 816 C CA . LYS A 1 97 ? -9.229 4.247 -3.810 1.00 91.06 97 LYS A CA 1
ATOM 817 C C . LYS A 1 97 ? -8.617 4.682 -2.478 1.00 91.06 97 LYS A C 1
ATOM 819 O O . LYS A 1 97 ? -7.419 4.506 -2.234 1.00 91.06 97 LYS A O 1
ATOM 824 N N . GLU A 1 98 ? -9.466 5.283 -1.653 1.00 92.31 98 GLU A N 1
ATOM 825 C CA . GLU A 1 98 ? -9.146 5.732 -0.304 1.00 92.31 98 GLU A CA 1
ATOM 826 C C . GLU A 1 98 ? -9.654 4.703 0.706 1.00 92.31 98 GLU A C 1
ATOM 828 O O . GLU A 1 98 ? -10.752 4.163 0.556 1.00 92.31 98 GLU A O 1
ATOM 833 N N . TYR A 1 99 ? -8.848 4.464 1.732 1.00 88.12 99 TYR A N 1
ATOM 834 C CA . TYR A 1 99 ? -9.178 3.667 2.900 1.00 88.12 99 TYR A CA 1
ATOM 835 C C . TYR A 1 99 ? -9.153 4.581 4.118 1.00 88.12 99 TYR A C 1
ATOM 837 O O . TYR A 1 99 ? -8.099 5.139 4.443 1.00 88.12 99 TYR A O 1
ATOM 845 N N . ASN A 1 100 ? -10.293 4.725 4.797 1.00 87.69 100 ASN A N 1
ATOM 846 C CA . ASN A 1 100 ? -10.342 5.356 6.108 1.00 87.69 100 ASN A CA 1
ATOM 847 C C . ASN A 1 100 ? -10.363 4.271 7.180 1.00 87.69 100 ASN A C 1
ATOM 849 O O . ASN A 1 100 ? -11.380 3.643 7.448 1.00 87.69 100 ASN A O 1
ATOM 853 N N . LEU A 1 101 ? -9.239 4.097 7.856 1.00 78.56 101 LEU A N 1
ATOM 854 C CA . LEU A 1 101 ? -8.981 2.950 8.722 1.00 78.56 101 LEU A CA 1
ATOM 855 C C . LEU A 1 101 ? -9.637 3.107 10.107 1.00 78.56 101 LEU A C 1
ATOM 857 O O . LEU A 1 101 ? -9.563 2.218 10.954 1.00 78.56 101 LEU A O 1
ATOM 861 N N . GLU A 1 102 ? -10.359 4.213 10.328 1.00 75.56 102 GLU A N 1
ATOM 862 C CA . GLU A 1 102 ? -11.343 4.339 11.407 1.00 75.56 102 GLU A CA 1
ATOM 863 C C . GLU A 1 102 ? -12.672 3.628 11.090 1.00 75.56 102 GLU A C 1
ATOM 865 O O . GLU A 1 102 ? -13.453 3.355 12.014 1.00 75.56 102 GLU A O 1
ATOM 870 N N . ASN A 1 103 ? -12.938 3.326 9.815 1.00 82.19 103 ASN A N 1
ATOM 871 C CA . ASN A 1 103 ? -14.020 2.459 9.365 1.00 82.19 103 ASN A CA 1
ATOM 872 C C . ASN A 1 103 ? -13.552 0.994 9.414 1.00 82.19 103 ASN A C 1
ATOM 874 O O . ASN A 1 103 ? -12.472 0.650 8.942 1.00 82.19 103 ASN A O 1
ATOM 878 N N . TYR A 1 104 ? -14.365 0.129 10.024 1.00 74.69 104 TYR A N 1
ATOM 879 C CA . TYR A 1 104 ? -14.033 -1.282 10.207 1.00 74.69 104 TYR A CA 1
ATOM 880 C C . TYR A 1 104 ? -14.011 -2.067 8.890 1.00 74.69 104 TYR A C 1
ATOM 882 O O . TYR A 1 104 ? -13.160 -2.937 8.720 1.00 74.69 104 TYR A O 1
ATOM 890 N N . ASP A 1 105 ? -14.909 -1.751 7.960 1.00 84.38 105 ASP A N 1
ATOM 891 C CA . ASP A 1 105 ? -14.984 -2.451 6.679 1.00 84.38 105 ASP A CA 1
ATOM 892 C C . ASP A 1 105 ? -13.777 -2.088 5.806 1.00 84.38 105 ASP A C 1
ATOM 894 O O . ASP A 1 105 ? -13.101 -2.978 5.292 1.00 84.38 105 ASP A O 1
ATOM 898 N N . ASP A 1 106 ? -13.431 -0.797 5.742 1.00 85.44 106 ASP A N 1
ATOM 899 C CA . ASP A 1 106 ? -12.218 -0.316 5.067 1.00 85.44 106 ASP A CA 1
ATOM 900 C C . ASP A 1 106 ? -10.957 -0.929 5.683 1.00 85.44 106 ASP A C 1
ATOM 902 O O . ASP A 1 106 ? -10.021 -1.265 4.963 1.00 85.44 106 ASP A O 1
ATOM 906 N N . LEU A 1 107 ? -10.924 -1.094 7.010 1.00 81.00 107 LEU A N 1
ATOM 907 C CA . LEU A 1 107 ? -9.803 -1.726 7.697 1.00 81.00 107 LEU A CA 1
ATOM 908 C C . LEU A 1 107 ? -9.614 -3.185 7.263 1.00 81.00 107 LEU A C 1
ATOM 910 O O . LEU A 1 107 ? -8.490 -3.593 6.978 1.00 81.00 107 LEU A O 1
ATOM 914 N N . LEU A 1 108 ? -10.696 -3.966 7.204 1.00 79.62 108 LEU A N 1
ATOM 915 C CA . LEU A 1 108 ? -10.641 -5.358 6.750 1.00 79.62 108 LEU A CA 1
ATOM 916 C C . LEU A 1 108 ? -10.289 -5.461 5.260 1.00 79.62 108 LEU A C 1
ATOM 918 O O . LEU A 1 108 ? -9.511 -6.332 4.868 1.00 79.62 108 LEU A O 1
ATOM 922 N N . GLU A 1 109 ? -10.837 -4.571 4.430 1.00 88.12 109 GLU A N 1
ATOM 923 C CA . GLU A 1 109 ? -10.516 -4.505 3.002 1.00 88.12 109 GLU A CA 1
ATOM 924 C C . GLU A 1 109 ? -9.029 -4.174 2.798 1.00 88.12 109 GLU A C 1
ATOM 926 O O . GLU A 1 109 ? -8.349 -4.821 1.999 1.00 88.12 109 GLU A O 1
ATOM 931 N N . PHE A 1 110 ? -8.504 -3.218 3.568 1.00 84.56 110 PHE A N 1
ATOM 932 C CA . PHE A 1 110 ? -7.100 -2.833 3.524 1.00 84.56 110 PHE A CA 1
ATOM 933 C C . PHE A 1 110 ? -6.175 -3.959 4.001 1.00 84.56 110 PHE A C 1
ATOM 935 O O . PHE A 1 110 ? -5.172 -4.232 3.348 1.00 84.56 110 PHE A O 1
ATOM 942 N N . ASP A 1 111 ? -6.515 -4.667 5.080 1.00 80.12 111 ASP A N 1
ATOM 943 C CA . ASP A 1 111 ? -5.745 -5.832 5.542 1.00 80.12 111 ASP A CA 1
ATOM 944 C C . ASP A 1 111 ? -5.690 -6.935 4.467 1.00 80.12 111 ASP A C 1
ATOM 946 O O . ASP A 1 111 ? -4.629 -7.483 4.159 1.00 80.12 111 ASP A O 1
ATOM 950 N N . SER A 1 112 ? -6.815 -7.195 3.791 1.00 84.88 112 SER A N 1
ATOM 951 C CA . SER A 1 112 ? -6.853 -8.104 2.640 1.00 84.88 112 SER A CA 1
ATOM 952 C C . SER A 1 112 ? -5.987 -7.610 1.474 1.00 84.88 112 SER A C 1
ATOM 954 O O . SER A 1 112 ? -5.281 -8.409 0.854 1.00 84.88 112 SER A O 1
ATOM 956 N N . LEU A 1 113 ? -5.993 -6.305 1.187 1.00 87.56 113 LEU A N 1
ATOM 957 C CA . LEU A 1 113 ? -5.143 -5.704 0.161 1.00 87.56 113 LEU A CA 1
ATOM 958 C C . LEU A 1 113 ? -3.655 -5.883 0.477 1.00 87.56 113 LEU A C 1
ATOM 960 O O . LEU A 1 113 ? -2.892 -6.241 -0.418 1.00 87.56 113 LEU A O 1
ATOM 964 N N . ILE A 1 114 ? -3.234 -5.676 1.727 1.00 82.56 114 ILE A N 1
ATOM 965 C CA . ILE A 1 114 ? -1.836 -5.886 2.122 1.00 82.56 114 ILE A CA 1
ATOM 966 C C . ILE A 1 114 ? -1.405 -7.333 1.858 1.00 82.56 114 ILE A C 1
ATOM 968 O O . ILE A 1 114 ? -0.336 -7.547 1.284 1.00 82.56 114 ILE A O 1
ATOM 972 N N . ASN A 1 115 ? -2.252 -8.314 2.180 1.00 80.75 115 ASN A N 1
ATOM 973 C CA . ASN A 1 115 ? -1.971 -9.718 1.874 1.00 80.75 115 ASN A CA 1
ATOM 974 C C . ASN A 1 115 ? -1.811 -9.958 0.361 1.00 80.75 115 ASN A C 1
ATOM 976 O O . ASN A 1 115 ? -0.850 -10.602 -0.052 1.00 80.75 115 ASN A O 1
ATOM 980 N N . LYS A 1 116 ? -2.665 -9.362 -0.481 1.00 86.56 116 LYS A N 1
ATOM 981 C CA . LYS A 1 116 ? -2.518 -9.443 -1.947 1.00 86.56 116 LYS A CA 1
ATOM 982 C C . LYS A 1 116 ? -1.217 -8.817 -2.449 1.00 86.56 116 LYS A C 1
ATOM 984 O O . LYS A 1 116 ? -0.540 -9.395 -3.292 1.00 86.56 116 LYS A O 1
ATOM 989 N N . ILE A 1 117 ? -0.843 -7.642 -1.939 1.00 84.81 117 ILE A N 1
ATOM 990 C CA . ILE A 1 117 ? 0.429 -6.994 -2.302 1.00 84.81 117 ILE A CA 1
ATOM 991 C C . ILE A 1 117 ? 1.605 -7.906 -1.915 1.00 84.81 117 ILE A C 1
ATOM 993 O O . ILE A 1 117 ? 2.563 -8.028 -2.677 1.00 84.81 117 ILE A O 1
ATOM 997 N N . ALA A 1 118 ? 1.527 -8.577 -0.762 1.00 79.75 118 ALA A N 1
ATOM 998 C CA . ALA A 1 118 ? 2.549 -9.518 -0.315 1.00 79.75 118 ALA A CA 1
ATOM 999 C C . ALA A 1 118 ? 2.643 -10.780 -1.194 1.00 79.75 118 ALA A C 1
ATOM 1001 O O . ALA A 1 118 ? 3.740 -11.305 -1.352 1.00 79.75 118 ALA A O 1
ATOM 1002 N N . GLU A 1 119 ? 1.540 -11.244 -1.789 1.00 83.31 119 GLU A N 1
ATOM 1003 C CA . GLU A 1 119 ? 1.519 -12.365 -2.746 1.00 83.31 119 GLU A CA 1
ATOM 1004 C C . GLU A 1 119 ? 2.106 -12.004 -4.120 1.00 83.31 119 GLU A C 1
ATOM 1006 O O . GLU A 1 119 ? 2.606 -12.875 -4.830 1.00 83.31 119 GLU A O 1
ATOM 1011 N N . LEU A 1 120 ? 2.048 -10.727 -4.513 1.00 80.31 120 LEU A N 1
ATOM 1012 C CA . LEU A 1 120 ? 2.589 -10.258 -5.793 1.00 80.31 120 LEU A CA 1
ATOM 1013 C C . LEU A 1 120 ? 4.115 -10.099 -5.799 1.00 80.31 120 LEU A C 1
ATOM 1015 O O . LEU A 1 120 ? 4.681 -9.960 -6.890 1.00 80.31 120 LEU A O 1
ATOM 1019 N N . LYS A 1 121 ? 4.748 -10.125 -4.620 1.00 65.06 121 LYS A N 1
ATOM 1020 C CA . LYS A 1 121 ? 6.202 -10.158 -4.409 1.00 65.06 121 LYS A CA 1
ATOM 1021 C C . LYS A 1 121 ? 6.798 -11.477 -4.906 1.00 65.06 121 LYS A C 1
ATOM 1023 O O . LYS A 1 121 ? 7.571 -11.427 -5.888 1.00 65.06 121 LYS A O 1
#